Protein AF-A0A9P0BF76-F1 (afdb_monomer_lite)

Sequence (138 aa):
MGLKRVKNKLCKNIHSLRKKVEALIEGQIVSPAVKKKLLFSEVIEKQLTENYRVLTKPAQKRIFWKSISGYVIKKYKQKSYLKKTTSVVTYENNKSRTRLINQEFIGQQVINFLEKDEYSRLCPRKNDYVTRIYTENL

Organism: Brassicogethes aeneus (NCBI:txid1431903)

Foldseek 3Di:
DDDPPPPPPPDDPCPDLLVVLCVVCVPHDDDPVVSVLSSVLSVVLVVLLVVLVPDDDPVVNVVSCVVVVPDVCVVSVVPVSVVVSDVCPPPVVVVVVVVVVVVVVVVVVVVVVVPPCVPPPPPVPPPPDDDDDDDDDD

Structure (mmCIF, N/CA/C/O backbone):
data_AF-A0A9P0BF76-F1
#
_entry.id   AF-A0A9P0BF76-F1
#
loop_
_atom_site.group_PDB
_atom_site.id
_atom_site.type_symbol
_atom_site.label_atom_id
_atom_site.label_alt_id
_atom_site.label_comp_id
_atom_site.label_asym_id
_atom_site.label_entity_id
_atom_site.label_seq_id
_atom_site.pdbx_PDB_ins_code
_atom_site.Cartn_x
_atom_site.Cartn_y
_atom_site.Cartn_z
_atom_site.occupancy
_atom_site.B_iso_or_equiv
_atom_site.auth_seq_id
_atom_site.auth_comp_id
_atom_site.auth_asym_id
_atom_site.auth_atom_id
_atom_site.pdbx_PDB_model_num
ATOM 1 N N . MET A 1 1 ? 2.342 21.381 41.735 1.00 40.31 1 MET A N 1
ATOM 2 C CA . MET A 1 1 ? 2.018 21.183 40.302 1.00 40.31 1 MET A CA 1
ATOM 3 C C . MET A 1 1 ? 3.044 20.228 39.689 1.00 40.31 1 MET A C 1
ATOM 5 O O . MET A 1 1 ? 4.083 20.669 39.222 1.00 40.31 1 MET A O 1
ATOM 9 N N . GLY A 1 2 ? 2.828 18.913 39.801 1.00 40.91 2 GLY A N 1
ATOM 10 C CA . GLY A 1 2 ? 3.808 17.902 39.378 1.00 40.91 2 GLY A CA 1
ATOM 11 C C . GLY 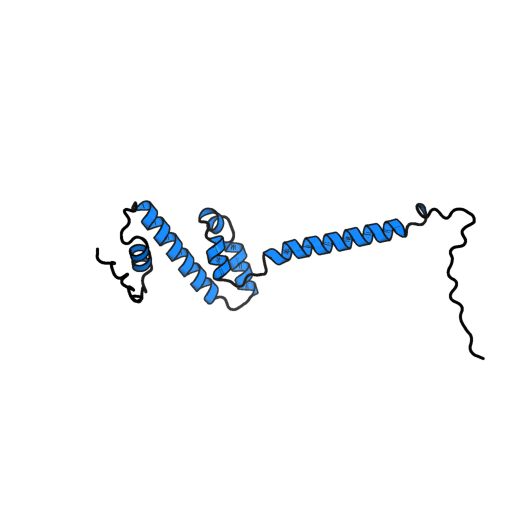A 1 2 ? 3.675 17.550 37.896 1.00 40.91 2 GLY A C 1
ATOM 12 O O . GLY A 1 2 ? 2.626 17.067 37.469 1.00 40.91 2 GLY A O 1
ATOM 13 N N . LEU A 1 3 ? 4.739 17.769 37.121 1.00 50.25 3 LEU A N 1
ATOM 14 C CA . LEU A 1 3 ? 4.846 17.338 35.728 1.00 50.25 3 LEU A CA 1
ATOM 15 C C . LEU A 1 3 ? 4.776 15.804 35.664 1.00 50.25 3 LEU A C 1
ATOM 17 O O . LEU A 1 3 ? 5.662 15.096 36.146 1.00 50.25 3 LEU A O 1
ATOM 21 N N . LYS A 1 4 ? 3.692 15.274 35.084 1.00 49.31 4 LYS A N 1
ATOM 22 C CA . LYS A 1 4 ? 3.509 13.833 34.882 1.00 49.31 4 LYS A CA 1
ATOM 23 C C . LYS A 1 4 ? 4.523 13.346 33.849 1.00 49.31 4 LYS A C 1
ATOM 25 O O . LYS A 1 4 ? 4.385 13.585 32.654 1.00 49.31 4 LYS A O 1
ATOM 30 N N . ARG A 1 5 ? 5.536 12.638 34.344 1.00 49.22 5 ARG A N 1
ATOM 31 C CA . ARG A 1 5 ? 6.537 11.885 33.586 1.00 49.22 5 ARG A CA 1
ATOM 32 C C . ARG A 1 5 ? 5.843 11.036 32.511 1.00 49.22 5 ARG A C 1
ATOM 34 O O . ARG A 1 5 ? 5.136 10.081 32.838 1.00 49.22 5 ARG A O 1
ATOM 41 N N . VAL A 1 6 ? 6.032 11.394 31.238 1.00 55.56 6 VAL A N 1
ATOM 42 C CA . VAL A 1 6 ? 5.596 10.593 30.086 1.00 55.56 6 VAL A CA 1
ATOM 43 C C . VAL A 1 6 ? 6.298 9.245 30.200 1.00 55.56 6 VAL A C 1
ATOM 45 O O . VAL A 1 6 ? 7.515 9.136 30.051 1.00 55.56 6 VAL A O 1
ATOM 48 N N . LYS A 1 7 ? 5.540 8.212 30.573 1.00 51.06 7 LYS A N 1
ATOM 49 C CA . LYS A 1 7 ? 6.050 6.846 30.616 1.00 51.06 7 LYS A CA 1
ATOM 50 C C . LYS A 1 7 ? 6.320 6.438 29.173 1.00 51.06 7 LYS A C 1
ATOM 52 O O . LYS A 1 7 ? 5.382 6.116 28.448 1.00 51.06 7 LYS A O 1
ATOM 57 N N . ASN A 1 8 ? 7.590 6.432 28.776 1.00 49.12 8 ASN A N 1
ATOM 58 C CA . ASN A 1 8 ? 8.058 5.667 27.626 1.00 49.12 8 ASN A CA 1
ATOM 59 C C . ASN A 1 8 ? 7.665 4.202 27.864 1.00 49.12 8 ASN A C 1
ATOM 61 O O . ASN A 1 8 ? 8.370 3.457 28.545 1.00 49.12 8 ASN A O 1
ATOM 65 N N . LYS A 1 9 ? 6.490 3.798 27.365 1.00 52.66 9 LYS A N 1
ATOM 66 C CA . LYS A 1 9 ? 6.090 2.394 27.289 1.00 52.66 9 LYS A CA 1
ATOM 67 C C . LYS A 1 9 ? 6.974 1.766 26.219 1.00 52.66 9 LYS A C 1
ATOM 69 O O . LYS A 1 9 ? 6.656 1.792 25.035 1.00 52.66 9 LYS A O 1
ATOM 74 N N . LEU A 1 10 ? 8.105 1.247 26.687 1.00 46.06 10 LEU A N 1
ATOM 75 C CA . LEU A 1 10 ? 8.962 0.314 25.979 1.00 46.06 10 LEU A CA 1
ATOM 76 C C . LEU A 1 10 ? 8.101 -0.661 25.177 1.00 46.06 10 LEU A C 1
ATOM 78 O O . LEU A 1 10 ? 7.157 -1.269 25.690 1.00 46.06 10 LEU A O 1
ATOM 82 N N . CYS A 1 11 ? 8.443 -0.725 23.901 1.00 45.84 11 CYS A N 1
ATOM 83 C CA . CYS A 1 11 ? 7.874 -1.508 22.828 1.00 45.84 11 CYS A CA 1
ATOM 84 C C . CYS A 1 11 ? 7.649 -2.952 23.291 1.00 45.84 11 CYS A C 1
ATOM 86 O O . CYS A 1 11 ? 8.534 -3.799 23.183 1.00 45.84 11 CYS A O 1
ATOM 88 N N . LYS A 1 12 ? 6.462 -3.261 23.826 1.00 45.31 12 LYS A N 1
ATOM 89 C CA . LYS A 1 12 ? 6.057 -4.657 23.994 1.00 45.31 12 LYS A CA 1
ATOM 90 C C . LYS A 1 12 ? 6.070 -5.256 22.594 1.00 45.31 12 LYS A C 1
ATOM 92 O O . LYS A 1 12 ? 5.579 -4.630 21.663 1.00 45.31 12 LYS A O 1
ATOM 97 N N . ASN A 1 13 ? 6.676 -6.422 22.429 1.00 52.81 13 ASN A N 1
ATOM 98 C CA . ASN A 1 13 ? 6.788 -7.086 21.138 1.00 52.81 13 ASN A CA 1
ATOM 99 C C . ASN A 1 13 ? 5.366 -7.453 20.653 1.00 52.81 13 ASN A C 1
ATOM 101 O O . ASN A 1 13 ? 4.779 -8.458 21.060 1.00 52.81 13 ASN A O 1
ATOM 105 N N . ILE A 1 14 ? 4.740 -6.554 19.884 1.00 55.25 14 ILE A N 1
ATOM 106 C CA . ILE A 1 14 ? 3.359 -6.666 19.409 1.00 55.25 14 ILE A CA 1
ATOM 107 C C . ILE A 1 14 ? 3.373 -7.614 18.209 1.00 55.25 14 ILE A C 1
ATOM 109 O O . ILE A 1 14 ? 3.399 -7.198 17.056 1.00 55.25 14 ILE A O 1
ATOM 113 N N . HIS A 1 15 ? 3.388 -8.918 18.474 1.00 62.72 15 HIS A N 1
ATOM 114 C CA . HIS A 1 15 ? 3.356 -9.915 17.399 1.00 62.72 15 HIS A CA 1
ATOM 115 C C . HIS A 1 15 ? 1.944 -10.105 16.806 1.00 62.72 15 HIS A C 1
ATOM 117 O O . HIS A 1 15 ? 1.782 -10.595 15.690 1.00 62.72 15 HIS A O 1
ATOM 123 N N . SER A 1 16 ? 0.899 -9.684 17.530 1.00 78.56 16 SER A N 1
ATOM 124 C CA . SER A 1 16 ? -0.499 -9.811 17.105 1.00 78.56 16 SER A CA 1
ATOM 125 C C . SER A 1 16 ? -1.071 -8.474 16.635 1.00 78.56 16 SER A C 1
ATOM 127 O O . SER A 1 16 ? -1.067 -7.493 17.382 1.00 78.56 16 SER A O 1
ATOM 129 N N . LEU A 1 17 ? -1.649 -8.462 15.428 1.00 84.06 17 LEU A N 1
ATOM 130 C CA . LEU A 1 17 ? -2.321 -7.294 14.838 1.00 84.06 17 LEU A CA 1
ATOM 131 C C . LEU A 1 17 ? -3.421 -6.736 15.752 1.00 84.06 17 LEU A C 1
ATOM 133 O O . LEU A 1 17 ? -3.608 -5.527 15.849 1.00 84.06 17 LEU A O 1
ATOM 137 N N . ARG A 1 18 ? -4.104 -7.612 16.497 1.00 85.19 18 ARG A N 1
ATOM 138 C CA . ARG A 1 18 ? -5.135 -7.215 17.462 1.00 85.19 18 ARG A CA 1
ATOM 139 C C . ARG A 1 18 ? -4.559 -6.377 18.601 1.00 85.19 18 ARG A C 1
ATOM 141 O O . ARG A 1 18 ? -5.109 -5.327 18.910 1.00 85.19 18 ARG A O 1
ATOM 148 N N . LYS A 1 19 ? -3.419 -6.798 19.159 1.00 86.25 19 LYS A N 1
ATOM 149 C CA . LYS A 1 19 ? -2.710 -6.052 20.210 1.00 86.25 19 LYS A CA 1
ATOM 150 C C . LYS A 1 19 ? -2.200 -4.701 19.695 1.00 86.25 19 LYS A C 1
ATOM 152 O O . LYS A 1 19 ? -2.198 -3.737 20.449 1.00 86.25 19 LYS A O 1
ATOM 157 N N . LYS A 1 20 ? -1.822 -4.615 18.411 1.00 85.94 20 LYS A N 1
ATOM 158 C CA . LYS A 1 20 ? -1.428 -3.354 17.756 1.00 85.94 20 LYS A CA 1
ATOM 159 C C . LYS A 1 20 ? -2.589 -2.367 17.704 1.00 85.94 20 LYS A C 1
ATOM 161 O O . LYS A 1 20 ? -2.442 -1.224 18.119 1.00 85.94 20 LYS A O 1
ATOM 166 N N . VAL A 1 21 ? -3.753 -2.828 17.248 1.00 88.81 21 VAL A N 1
ATOM 167 C CA . VAL A 1 21 ? -4.966 -2.001 17.179 1.00 88.81 21 VAL A CA 1
ATOM 168 C C . VAL A 1 21 ? -5.454 -1.605 18.572 1.00 88.81 21 VAL A C 1
ATOM 170 O O . VAL A 1 21 ? -5.874 -0.473 18.771 1.00 88.81 21 VAL A O 1
ATOM 173 N N . GLU A 1 22 ? -5.370 -2.499 19.555 1.00 87.88 22 GLU A N 1
ATOM 174 C CA . GLU A 1 22 ? -5.748 -2.186 20.939 1.00 87.88 22 GLU A CA 1
ATOM 175 C C . GLU A 1 22 ? -4.815 -1.162 21.586 1.00 87.88 22 GLU A C 1
ATOM 177 O O . GLU A 1 22 ? -5.300 -0.276 22.279 1.00 87.88 22 GLU A O 1
ATOM 182 N N . ALA A 1 23 ? -3.513 -1.219 21.297 1.00 87.94 23 ALA A N 1
ATOM 183 C CA . ALA A 1 23 ? -2.569 -0.191 21.724 1.00 87.94 23 ALA A CA 1
ATOM 184 C C . ALA A 1 23 ? -2.842 1.168 21.052 1.00 87.94 23 ALA A C 1
ATOM 186 O O . ALA A 1 23 ? -2.732 2.200 21.703 1.00 87.94 23 ALA A O 1
ATOM 187 N N . LEU A 1 24 ? -3.235 1.178 19.771 1.00 86.56 24 LEU A N 1
ATOM 188 C CA . LEU A 1 24 ? -3.590 2.406 19.041 1.00 86.56 24 LEU A CA 1
ATOM 189 C C . LEU A 1 24 ? -4.847 3.094 19.592 1.00 86.56 24 LEU A C 1
ATOM 191 O O . LEU A 1 24 ? -4.969 4.310 19.496 1.00 86.56 24 LEU A O 1
ATOM 195 N N . ILE A 1 25 ? -5.782 2.314 20.136 1.00 90.75 25 ILE A N 1
ATOM 196 C CA . ILE A 1 25 ? -7.071 2.792 20.657 1.00 90.75 25 ILE A CA 1
ATOM 197 C C . ILE A 1 25 ? -7.015 3.004 22.186 1.00 90.75 25 ILE A C 1
ATOM 199 O O . ILE A 1 25 ? -7.987 3.459 22.788 1.00 90.75 25 ILE A O 1
ATOM 203 N N . GLU A 1 26 ? -5.891 2.695 22.844 1.00 89.38 26 GLU A N 1
ATOM 204 C CA . GLU A 1 26 ? -5.757 2.804 24.301 1.00 89.38 26 GLU A CA 1
ATOM 205 C C . GLU A 1 26 ? -6.075 4.240 24.769 1.00 89.38 26 GLU A C 1
ATOM 207 O O . GLU A 1 26 ? -5.425 5.203 24.366 1.00 89.38 26 GLU A O 1
ATOM 212 N N . GLY A 1 27 ? -7.098 4.388 25.620 1.00 86.88 27 GLY A N 1
ATOM 213 C CA . GLY A 1 27 ? -7.539 5.685 26.150 1.00 86.88 27 GLY A CA 1
ATOM 214 C C . GLY A 1 27 ? -8.589 6.425 25.312 1.00 86.88 27 GLY A C 1
ATOM 215 O O . GLY A 1 27 ? -8.964 7.535 25.679 1.00 86.88 27 GLY A O 1
ATOM 216 N N . GLN A 1 28 ? -9.092 5.832 24.225 1.00 89.94 28 GLN A N 1
ATOM 217 C CA . GLN A 1 28 ? -10.148 6.415 23.391 1.00 89.94 28 GLN A CA 1
ATOM 218 C C . GLN A 1 28 ? -11.411 5.547 23.392 1.00 89.94 28 GLN A C 1
ATOM 220 O O . GLN A 1 28 ? -11.346 4.320 23.307 1.00 89.94 28 GLN A O 1
ATOM 225 N N . ILE A 1 29 ? -12.581 6.189 23.428 1.00 88.50 29 ILE A N 1
ATOM 226 C CA . ILE A 1 29 ? -13.866 5.510 23.229 1.00 88.50 29 ILE A CA 1
ATOM 227 C C . ILE A 1 29 ? -14.100 5.410 21.723 1.00 88.50 29 ILE A C 1
ATOM 229 O O . ILE A 1 29 ? -14.349 6.407 21.049 1.00 88.50 29 ILE A O 1
ATOM 233 N N . VAL A 1 30 ? -13.990 4.199 21.182 1.00 89.81 30 VAL A N 1
ATOM 234 C CA . VAL A 1 30 ? -14.081 3.945 19.741 1.00 89.81 30 VAL A CA 1
ATOM 235 C C . VAL A 1 30 ? -15.149 2.895 19.472 1.00 89.81 30 VAL A C 1
ATOM 237 O O . VAL A 1 30 ? -15.213 1.867 20.145 1.00 89.81 30 VAL A O 1
ATOM 240 N N . SER A 1 31 ? -15.985 3.134 18.459 1.00 93.38 31 SER A N 1
ATOM 241 C CA . SER A 1 31 ? -17.054 2.200 18.109 1.00 93.38 31 SER A CA 1
ATOM 242 C C . SER A 1 31 ? -16.499 0.860 17.591 1.00 93.38 31 SER A C 1
ATOM 244 O O . SER A 1 31 ? -15.444 0.824 16.939 1.00 93.38 31 SER A O 1
ATOM 246 N N . PRO A 1 32 ? -17.222 -0.259 17.792 1.00 89.88 32 PRO A N 1
ATOM 247 C CA . PRO A 1 32 ? -16.802 -1.571 17.294 1.00 89.88 32 PRO A CA 1
ATOM 248 C C . PRO A 1 32 ? -16.538 -1.588 15.781 1.00 89.88 32 PRO A C 1
ATOM 250 O O . PRO A 1 32 ? -15.622 -2.263 15.307 1.00 89.88 32 PRO A O 1
ATOM 253 N N . ALA A 1 33 ? -17.297 -0.797 15.016 1.00 87.44 33 ALA A N 1
ATOM 254 C CA . ALA A 1 33 ? -17.134 -0.663 13.573 1.00 87.44 33 ALA A CA 1
ATOM 255 C C . ALA A 1 33 ? -15.773 -0.059 13.188 1.00 87.44 33 ALA A C 1
ATOM 257 O O . ALA A 1 33 ? -15.133 -0.526 12.244 1.00 87.44 33 ALA A O 1
ATOM 258 N N . VAL A 1 34 ? -15.303 0.953 13.922 1.00 86.56 34 VAL A N 1
ATOM 259 C CA . VAL A 1 34 ? -13.993 1.573 13.680 1.00 86.56 34 VAL A CA 1
ATOM 260 C C . VAL A 1 34 ? -12.869 0.619 14.083 1.00 86.56 34 VAL A C 1
ATOM 262 O O . VAL A 1 34 ? -11.936 0.432 13.302 1.00 86.56 34 VAL A O 1
ATOM 265 N N . LYS A 1 35 ? -12.999 -0.089 15.216 1.00 89.44 35 LYS A N 1
ATOM 266 C CA . LYS A 1 35 ? -12.043 -1.140 15.618 1.00 89.44 35 LYS A CA 1
ATOM 267 C C . LYS A 1 35 ? -11.918 -2.231 14.545 1.00 89.44 35 LYS A C 1
ATOM 269 O O . LYS A 1 35 ? -10.807 -2.633 14.203 1.00 89.44 35 LYS A O 1
ATOM 274 N N . LYS A 1 36 ? -13.040 -2.666 13.955 1.00 87.00 36 LYS A N 1
ATOM 275 C CA . LYS A 1 36 ? -13.058 -3.654 12.860 1.00 87.00 36 LYS A CA 1
ATOM 276 C C . LYS A 1 36 ? -12.370 -3.132 11.596 1.00 87.00 36 LYS A C 1
ATOM 278 O O . LYS A 1 36 ? -11.609 -3.873 10.982 1.00 87.00 36 LYS A O 1
ATOM 283 N N . LYS A 1 37 ? -12.594 -1.867 11.223 1.00 87.06 37 LYS A N 1
ATOM 284 C CA . LYS A 1 37 ? -11.926 -1.235 10.070 1.00 87.06 37 LYS A CA 1
ATOM 285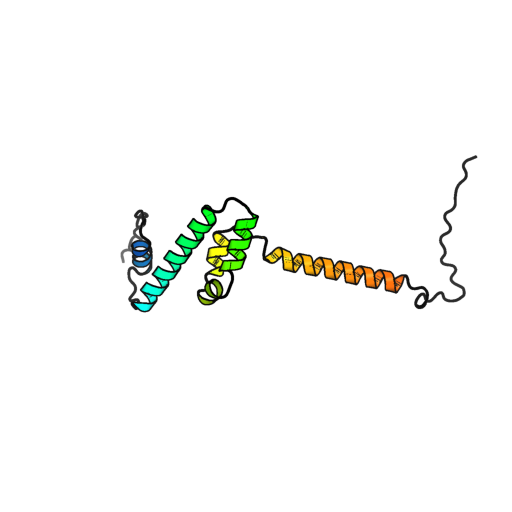 C C . LYS A 1 37 ? -10.412 -1.137 10.266 1.00 87.06 37 LYS A C 1
ATOM 287 O O . LYS A 1 37 ? -9.679 -1.478 9.345 1.00 87.06 37 LYS A O 1
ATOM 292 N N . LEU A 1 38 ? -9.962 -0.731 11.456 1.00 87.94 38 LEU A N 1
ATOM 293 C CA . LEU A 1 38 ? -8.537 -0.644 11.798 1.00 87.94 38 LEU A CA 1
ATOM 294 C C . LEU A 1 38 ? -7.858 -2.016 11.758 1.00 87.94 38 LEU A C 1
ATOM 296 O O . LEU A 1 38 ? -6.787 -2.172 11.176 1.00 87.94 38 LEU A O 1
ATOM 300 N N . LEU A 1 39 ? -8.514 -3.035 12.314 1.00 88.69 39 LEU A N 1
ATOM 301 C CA . LEU A 1 39 ? -8.014 -4.405 12.241 1.00 88.69 39 LEU A CA 1
ATOM 302 C C . LEU A 1 39 ? -7.945 -4.904 10.796 1.00 88.69 39 LEU A C 1
ATOM 304 O O . LEU A 1 39 ? -6.951 -5.505 10.402 1.00 88.69 39 LEU A O 1
ATOM 308 N N . PHE A 1 40 ? -8.972 -4.619 9.995 1.00 85.38 40 PHE A N 1
ATOM 309 C CA . PHE A 1 40 ? -9.000 -4.998 8.588 1.00 85.38 40 PHE A CA 1
ATOM 310 C C . PHE A 1 40 ? -7.861 -4.348 7.794 1.00 85.38 40 PHE A C 1
ATOM 312 O O . PHE A 1 40 ? -7.188 -5.042 7.037 1.00 85.38 40 PHE A O 1
ATOM 319 N N . SER A 1 41 ? -7.591 -3.051 7.988 1.00 83.69 41 SER A N 1
ATOM 320 C CA . SER A 1 41 ? -6.467 -2.390 7.312 1.00 83.69 41 SER A CA 1
ATOM 321 C C . SER A 1 41 ? -5.120 -3.020 7.658 1.00 83.69 41 SER A C 1
ATOM 323 O O . SER A 1 41 ? -4.324 -3.266 6.759 1.00 83.69 41 SER A O 1
ATOM 325 N N . GLU A 1 42 ? -4.899 -3.343 8.932 1.00 86.62 42 GLU A N 1
ATOM 326 C CA . GLU A 1 42 ? -3.657 -3.958 9.416 1.00 86.62 42 GLU A CA 1
ATOM 327 C C . GLU A 1 42 ? -3.453 -5.376 8.858 1.00 86.62 42 GLU A C 1
ATOM 329 O O . GLU A 1 42 ? -2.349 -5.751 8.462 1.00 86.62 42 GLU A O 1
ATOM 334 N N . VAL A 1 43 ? -4.528 -6.166 8.770 1.00 86.88 43 VAL A N 1
ATOM 335 C CA . VAL A 1 43 ? -4.496 -7.508 8.165 1.00 86.88 43 VAL A CA 1
ATOM 336 C C . VAL A 1 43 ? -4.153 -7.429 6.681 1.00 86.88 43 VAL A C 1
ATOM 338 O O . VAL A 1 43 ? -3.279 -8.157 6.212 1.00 86.88 43 VAL A O 1
ATOM 341 N N . ILE A 1 44 ? -4.812 -6.531 5.946 1.00 84.12 44 ILE A N 1
ATOM 342 C CA . ILE A 1 44 ? -4.562 -6.344 4.515 1.00 84.12 44 ILE A CA 1
ATOM 343 C C . ILE A 1 44 ? -3.124 -5.881 4.275 1.00 84.12 44 ILE A C 1
ATOM 345 O O . ILE A 1 44 ? -2.454 -6.421 3.399 1.00 84.12 44 ILE A O 1
ATOM 349 N N . GLU A 1 45 ? -2.620 -4.929 5.061 1.00 82.50 45 GLU A N 1
ATOM 350 C CA . GLU A 1 45 ? -1.238 -4.460 4.945 1.00 82.50 45 GLU A CA 1
ATOM 351 C C . GLU A 1 45 ? -0.234 -5.597 5.170 1.00 82.50 45 GLU A C 1
ATOM 353 O O . GLU A 1 45 ? 0.669 -5.794 4.349 1.00 82.50 45 GLU A O 1
ATOM 358 N N . LYS A 1 46 ? -0.416 -6.391 6.234 1.00 85.56 46 LYS A N 1
ATOM 359 C CA . LYS A 1 46 ? 0.452 -7.536 6.532 1.00 85.56 46 LYS A CA 1
ATOM 360 C C . LYS A 1 46 ? 0.436 -8.559 5.394 1.00 85.56 46 LYS A C 1
ATOM 362 O O . LYS A 1 46 ? 1.501 -8.902 4.882 1.00 85.56 46 LYS A O 1
ATOM 367 N N . GLN A 1 47 ? -0.749 -8.968 4.940 1.00 85.25 47 GLN A N 1
ATOM 368 C CA . GLN A 1 47 ? -0.896 -9.956 3.868 1.00 85.2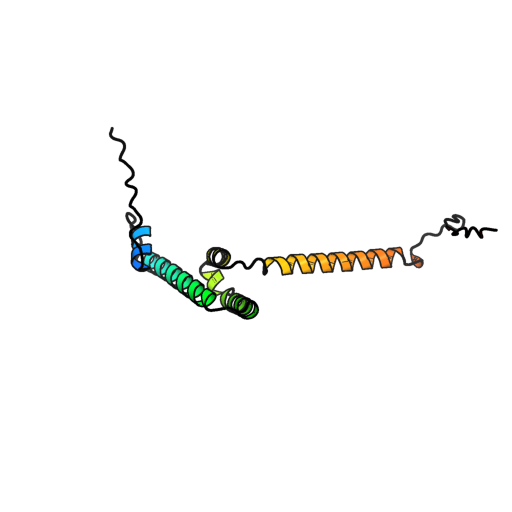5 47 GLN A CA 1
ATOM 369 C C . GLN A 1 47 ? -0.257 -9.482 2.559 1.00 85.25 47 GLN A C 1
ATOM 371 O O . GLN A 1 47 ? 0.442 -10.240 1.890 1.00 85.25 47 GLN A O 1
ATOM 376 N N . LEU A 1 48 ? -0.481 -8.222 2.177 1.00 84.69 48 LEU A N 1
ATOM 377 C CA . LEU A 1 48 ? 0.098 -7.662 0.957 1.00 84.69 48 LEU A CA 1
ATOM 378 C C . LEU A 1 48 ? 1.623 -7.588 1.044 1.00 84.69 48 LEU A C 1
ATOM 380 O O . LEU A 1 48 ? 2.303 -7.869 0.059 1.00 84.69 48 LEU A O 1
ATOM 384 N N . THR A 1 49 ? 2.154 -7.253 2.220 1.00 84.06 49 THR A N 1
ATOM 385 C CA . THR A 1 49 ? 3.597 -7.213 2.473 1.00 84.06 49 THR A CA 1
ATOM 386 C C . THR A 1 49 ? 4.218 -8.603 2.368 1.00 84.06 49 THR A C 1
ATOM 388 O O . THR A 1 49 ? 5.235 -8.767 1.697 1.00 84.06 49 THR A O 1
ATOM 391 N N . GLU A 1 50 ? 3.611 -9.608 2.997 1.00 87.19 50 GLU A N 1
ATOM 392 C CA . GLU A 1 50 ? 4.073 -11.000 2.953 1.00 87.19 50 GLU A CA 1
ATOM 393 C C . GLU A 1 50 ? 4.021 -11.556 1.529 1.00 87.19 50 GLU A C 1
ATOM 395 O O . GLU A 1 50 ? 5.036 -12.025 1.015 1.00 87.19 50 GLU A O 1
ATOM 400 N N . ASN A 1 51 ? 2.891 -11.385 0.840 1.00 86.81 51 ASN A N 1
ATOM 401 C CA . ASN A 1 51 ? 2.741 -11.805 -0.551 1.00 86.81 51 ASN A CA 1
ATOM 402 C C . ASN A 1 51 ? 3.778 -11.129 -1.456 1.00 86.81 51 ASN A C 1
ATOM 404 O O . ASN A 1 51 ? 4.377 -11.783 -2.303 1.00 86.81 51 ASN A O 1
ATOM 408 N N . TYR A 1 52 ? 4.041 -9.832 -1.262 1.00 84.69 52 TYR A N 1
ATOM 409 C CA . TYR A 1 52 ? 5.049 -9.113 -2.038 1.00 84.69 52 TYR A CA 1
ATOM 410 C C . TYR A 1 52 ? 6.481 -9.600 -1.764 1.00 84.69 52 TYR A C 1
ATOM 412 O O . TYR A 1 52 ? 7.304 -9.604 -2.682 1.00 84.69 52 TYR A O 1
ATOM 420 N N . ARG A 1 53 ? 6.787 -10.014 -0.525 1.00 84.12 53 ARG A N 1
ATOM 421 C CA . ARG A 1 53 ? 8.101 -10.564 -0.142 1.00 84.12 53 ARG A CA 1
ATOM 422 C C . ARG A 1 53 ? 8.387 -11.913 -0.795 1.00 84.12 53 ARG A C 1
ATOM 424 O O . ARG A 1 53 ? 9.532 -12.156 -1.156 1.00 84.12 53 ARG A O 1
ATOM 431 N N . VAL A 1 54 ? 7.366 -12.754 -0.973 1.00 89.62 54 VAL A N 1
ATOM 432 C CA . VAL A 1 54 ? 7.496 -14.063 -1.641 1.00 89.62 54 VAL A CA 1
ATOM 433 C C . VAL A 1 54 ? 7.846 -13.911 -3.126 1.00 89.62 54 VAL A C 1
ATOM 435 O O . VAL A 1 54 ? 8.520 -14.761 -3.705 1.00 89.62 54 VAL A O 1
ATOM 438 N N . LEU A 1 55 ? 7.433 -12.812 -3.762 1.00 86.81 55 LEU A N 1
ATOM 439 C CA . LEU A 1 55 ? 7.765 -12.553 -5.160 1.00 86.81 55 LEU A CA 1
ATOM 440 C C . LEU A 1 55 ? 9.256 -12.223 -5.297 1.00 86.81 55 LEU A C 1
ATOM 442 O O . LEU A 1 55 ? 9.753 -11.259 -4.716 1.00 86.81 55 LEU A O 1
ATOM 446 N N . THR A 1 56 ? 9.969 -12.969 -6.136 1.00 84.94 56 THR A N 1
ATOM 447 C CA . THR A 1 56 ? 11.394 -12.731 -6.422 1.00 84.94 56 THR A CA 1
ATOM 448 C C . THR A 1 56 ? 11.577 -11.937 -7.713 1.00 84.94 56 THR A C 1
ATOM 450 O O . THR A 1 56 ? 12.334 -10.965 -7.748 1.00 84.94 56 THR A O 1
ATOM 453 N N . LYS A 1 57 ? 10.823 -12.277 -8.767 1.00 88.75 57 LYS A N 1
ATOM 454 C CA . LYS A 1 57 ? 10.977 -11.671 -10.096 1.00 88.75 57 LYS A CA 1
ATOM 455 C C . LYS A 1 57 ? 10.341 -10.270 -10.178 1.00 88.75 57 LYS A C 1
ATOM 457 O O . LYS A 1 57 ? 9.165 -10.105 -9.836 1.00 88.75 57 LYS A O 1
ATOM 462 N N . PRO A 1 58 ? 11.040 -9.263 -10.742 1.00 80.81 58 PRO A N 1
ATOM 463 C CA . PRO A 1 58 ? 10.4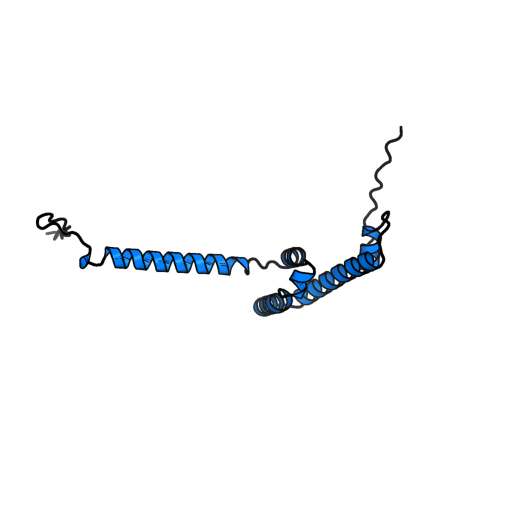95 -7.912 -10.922 1.00 80.81 58 PRO A CA 1
ATOM 464 C C . PRO A 1 58 ? 9.211 -7.853 -11.765 1.00 80.81 58 PRO A C 1
ATOM 466 O O . PRO A 1 58 ? 8.324 -7.040 -11.496 1.00 80.81 58 PRO A O 1
ATOM 469 N N . ALA A 1 59 ? 9.081 -8.726 -12.770 1.00 82.88 59 ALA A N 1
ATOM 470 C CA . ALA A 1 59 ? 7.884 -8.807 -13.608 1.00 82.88 59 ALA A CA 1
ATOM 471 C C . ALA A 1 59 ? 6.645 -9.246 -12.806 1.00 82.88 59 ALA A C 1
ATOM 473 O O . ALA A 1 59 ? 5.586 -8.632 -12.919 1.00 82.88 59 ALA A O 1
ATOM 474 N N . GLN A 1 60 ? 6.797 -10.243 -11.929 1.00 83.88 60 GLN A N 1
ATOM 475 C CA . GLN A 1 60 ? 5.717 -10.729 -11.065 1.00 83.88 60 GLN A CA 1
ATOM 476 C C . GLN A 1 60 ? 5.292 -9.662 -10.056 1.00 83.88 60 GLN A C 1
ATOM 478 O O . GLN A 1 60 ? 4.100 -9.409 -9.897 1.00 83.88 60 GLN A O 1
ATOM 483 N N . LYS A 1 61 ? 6.259 -8.955 -9.454 1.00 84.06 61 LYS A N 1
ATOM 484 C CA . LYS A 1 61 ? 5.986 -7.799 -8.584 1.00 84.06 61 LYS A CA 1
ATOM 485 C C . LYS A 1 61 ? 5.147 -6.745 -9.302 1.00 84.06 61 LYS A C 1
ATOM 487 O O . LYS A 1 61 ? 4.185 -6.238 -8.738 1.00 84.06 61 LYS A O 1
ATOM 492 N N . ARG A 1 62 ? 5.462 -6.446 -10.564 1.00 79.81 62 ARG A N 1
ATOM 493 C CA . ARG A 1 62 ? 4.714 -5.476 -11.378 1.00 79.81 62 ARG A CA 1
ATOM 494 C C . ARG A 1 62 ? 3.277 -5.922 -11.663 1.00 79.81 62 ARG A C 1
ATOM 496 O O . ARG A 1 62 ? 2.371 -5.094 -11.604 1.00 79.81 62 ARG A O 1
ATOM 503 N N . ILE A 1 63 ? 3.069 -7.201 -11.972 1.00 82.88 63 ILE A N 1
ATOM 504 C CA . ILE A 1 63 ? 1.732 -7.767 -12.217 1.00 82.88 63 ILE A CA 1
ATOM 505 C C . ILE A 1 63 ? 0.903 -7.738 -10.932 1.00 82.88 63 ILE A C 1
ATOM 507 O O . ILE A 1 63 ? -0.198 -7.197 -10.945 1.00 82.88 63 ILE A O 1
ATOM 511 N N . PHE A 1 64 ? 1.475 -8.202 -9.818 1.00 83.75 64 PHE A N 1
ATOM 512 C CA . PHE A 1 64 ? 0.871 -8.141 -8.483 1.00 83.75 64 PHE A CA 1
ATOM 513 C C . PHE A 1 64 ? 0.439 -6.712 -8.120 1.00 83.75 64 PHE A C 1
ATOM 515 O O . PHE A 1 64 ? -0.664 -6.463 -7.635 1.00 83.75 64 PHE A O 1
ATOM 522 N N . TRP A 1 65 ? 1.278 -5.733 -8.448 1.00 76.75 65 TRP A N 1
ATOM 523 C CA . TRP A 1 65 ? 0.951 -4.323 -8.287 1.00 76.75 65 TRP A CA 1
ATOM 524 C C . TRP A 1 65 ? -0.238 -3.864 -9.118 1.00 76.75 65 TRP A C 1
ATOM 526 O O . TRP A 1 65 ? -1.148 -3.213 -8.597 1.00 76.75 65 TRP A O 1
ATOM 536 N N . LYS A 1 66 ? -0.253 -4.201 -10.408 1.00 76.25 66 LYS A N 1
ATOM 537 C CA . LYS A 1 66 ? -1.372 -3.868 -11.293 1.00 76.25 66 LYS A CA 1
ATOM 538 C C . LYS A 1 66 ? -2.676 -4.499 -10.805 1.00 76.25 66 LYS A C 1
ATOM 540 O O . LYS A 1 66 ? -3.681 -3.798 -10.767 1.00 76.25 66 LYS A O 1
ATOM 545 N N . SER A 1 67 ? -2.652 -5.757 -10.363 1.00 76.56 67 SER A N 1
ATOM 546 C CA . SER A 1 67 ? -3.854 -6.452 -9.889 1.00 76.56 67 SER A CA 1
ATOM 547 C C . SER A 1 67 ? -4.440 -5.846 -8.613 1.00 76.56 67 SER A C 1
ATOM 549 O O . SER A 1 67 ? -5.656 -5.818 -8.453 1.00 76.56 67 SER A O 1
ATOM 551 N N . ILE A 1 68 ? -3.607 -5.322 -7.709 1.00 77.81 68 ILE A N 1
ATOM 552 C CA . ILE A 1 68 ? -4.087 -4.850 -6.400 1.00 77.81 68 ILE A CA 1
ATOM 553 C C . ILE A 1 68 ? -4.398 -3.349 -6.439 1.00 77.81 68 ILE A C 1
ATOM 555 O O . ILE A 1 68 ? -5.341 -2.900 -5.785 1.00 77.81 68 ILE A O 1
ATOM 559 N N . SER A 1 69 ? -3.665 -2.556 -7.239 1.00 68.81 69 SER A N 1
ATOM 560 C CA . SER A 1 69 ? -3.802 -1.082 -7.346 1.00 68.81 69 SER A CA 1
ATOM 561 C C . SER A 1 69 ? -5.149 -0.570 -7.892 1.00 68.81 69 SER A C 1
ATOM 563 O O . SER A 1 69 ? -5.334 0.641 -8.056 1.00 68.81 69 SER A O 1
ATOM 565 N N . GLY A 1 70 ? -6.104 -1.474 -8.124 1.00 72.69 70 GLY A N 1
ATOM 566 C CA . GLY A 1 70 ? -7.478 -1.186 -8.512 1.00 72.69 70 GLY A CA 1
ATOM 567 C C . GLY A 1 70 ? -8.360 -0.621 -7.388 1.00 72.69 70 GLY A C 1
ATOM 568 O O . GLY A 1 70 ? -7.919 0.091 -6.480 1.00 72.69 70 GLY A O 1
ATOM 569 N N . TYR A 1 71 ? -9.660 -0.906 -7.479 1.00 69.31 71 TYR A N 1
ATOM 570 C CA . TYR A 1 71 ? -10.706 -0.289 -6.655 1.00 69.31 71 TYR A CA 1
ATOM 571 C C . TYR A 1 71 ? -10.508 -0.491 -5.144 1.00 69.31 71 TYR A C 1
ATOM 573 O O . TYR A 1 71 ? -10.720 0.443 -4.375 1.00 69.31 71 TYR A O 1
ATOM 581 N N . VAL A 1 72 ? -10.039 -1.667 -4.713 1.00 67.50 72 VAL A N 1
ATOM 582 C CA . VAL A 1 72 ? -9.896 -2.017 -3.288 1.00 67.50 72 VAL A CA 1
ATOM 583 C C . VAL A 1 72 ? -8.892 -1.101 -2.576 1.00 67.50 72 VAL A C 1
ATOM 585 O O . VAL A 1 72 ? -9.235 -0.499 -1.558 1.00 67.50 72 VAL A O 1
ATOM 588 N N . ILE A 1 73 ? -7.691 -0.898 -3.135 1.00 71.88 73 ILE A N 1
ATOM 589 C CA . ILE A 1 73 ? -6.692 0.014 -2.544 1.00 71.88 73 ILE A CA 1
ATOM 590 C C . ILE A 1 73 ? -7.216 1.455 -2.502 1.00 71.88 73 ILE A C 1
ATOM 592 O O . ILE A 1 73 ? -6.996 2.162 -1.514 1.00 71.88 73 ILE A O 1
ATOM 596 N N . LYS A 1 74 ? -7.908 1.904 -3.560 1.00 70.56 74 LYS A N 1
ATOM 597 C CA . LYS A 1 74 ? -8.465 3.264 -3.633 1.00 70.56 74 LYS A CA 1
ATOM 598 C C . LYS A 1 74 ? -9.574 3.478 -2.600 1.00 70.56 74 LYS A C 1
ATOM 600 O O . LYS A 1 74 ? -9.537 4.475 -1.884 1.00 70.56 74 LYS A O 1
ATOM 605 N N . LYS A 1 75 ? -10.510 2.530 -2.480 1.00 69.31 75 LYS A N 1
ATOM 606 C CA . LYS A 1 75 ? -11.654 2.598 -1.556 1.00 69.31 75 LYS A CA 1
ATOM 607 C C . LYS A 1 75 ? -11.210 2.693 -0.099 1.00 69.31 75 LYS A C 1
ATOM 609 O O . LYS A 1 75 ? -11.762 3.486 0.656 1.00 69.31 75 LYS A O 1
ATOM 614 N N . TYR A 1 76 ? -10.182 1.933 0.278 1.00 70.81 76 TYR A N 1
ATOM 615 C CA . TYR A 1 76 ? -9.661 1.910 1.648 1.00 70.81 76 TYR A CA 1
ATOM 616 C C . TYR A 1 76 ? -8.475 2.859 1.880 1.00 70.81 76 TYR A C 1
ATOM 618 O O . TYR A 1 76 ? -7.850 2.799 2.935 1.00 70.81 76 TYR A O 1
ATOM 626 N N . LYS A 1 77 ? -8.166 3.742 0.916 1.00 69.31 77 LYS A N 1
ATOM 627 C CA . LYS A 1 77 ? -7.087 4.746 0.987 1.00 69.31 77 LYS A CA 1
ATOM 628 C C . LYS A 1 77 ? -5.705 4.169 1.349 1.00 69.31 77 LYS A C 1
ATOM 630 O O . LYS A 1 77 ? -4.851 4.878 1.870 1.00 69.31 77 LYS A O 1
ATOM 635 N N . GLN A 1 78 ? -5.436 2.912 0.995 1.00 69.62 78 GLN A N 1
ATOM 636 C CA . GLN A 1 78 ? -4.194 2.204 1.350 1.00 69.62 78 GLN A CA 1
ATOM 637 C C . GLN A 1 78 ? -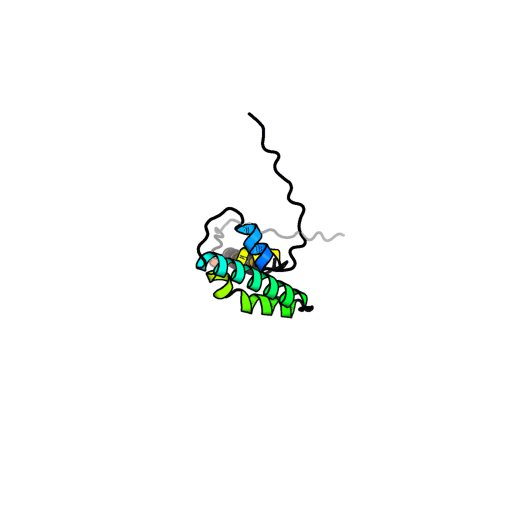3.018 2.490 0.396 1.00 69.62 78 GLN A C 1
ATOM 639 O O . GLN A 1 78 ? -1.947 1.896 0.501 1.00 69.62 78 GLN A O 1
ATOM 644 N N . LYS A 1 79 ? -3.190 3.415 -0.558 1.00 67.50 79 LYS A N 1
ATOM 645 C CA . LYS A 1 79 ? -2.199 3.697 -1.611 1.00 67.50 79 LYS A CA 1
ATOM 646 C C . LYS A 1 79 ? -0.857 4.190 -1.052 1.00 67.50 79 LYS A C 1
ATOM 648 O O . LYS A 1 79 ? 0.185 3.863 -1.611 1.00 67.50 79 LYS A O 1
ATOM 653 N N . SER A 1 80 ? -0.879 4.974 0.026 1.00 66.19 80 SER A N 1
ATOM 654 C CA . SER A 1 80 ? 0.321 5.516 0.679 1.00 66.19 80 SER A CA 1
ATOM 655 C C . SER A 1 80 ? 1.140 4.437 1.391 1.00 66.19 80 SER A C 1
ATOM 657 O O . SER A 1 80 ? 2.361 4.437 1.272 1.00 66.19 80 SER A O 1
ATOM 659 N N . TYR A 1 81 ? 0.482 3.501 2.077 1.00 65.12 81 TYR A N 1
ATOM 660 C CA . TYR A 1 81 ? 1.130 2.382 2.768 1.00 65.12 81 TYR A CA 1
ATOM 661 C C . TYR A 1 81 ? 1.828 1.463 1.776 1.00 65.12 81 TYR A C 1
ATOM 663 O O . TYR A 1 81 ? 3.026 1.232 1.868 1.00 65.12 81 TYR A O 1
ATOM 671 N N . LEU A 1 82 ? 1.109 1.080 0.730 1.00 65.00 82 LEU A N 1
ATOM 672 C CA . LEU A 1 82 ? 1.612 0.233 -0.342 1.00 65.00 82 LEU A CA 1
ATOM 673 C C . LEU A 1 82 ? 2.783 0.866 -1.122 1.00 65.00 82 LEU A C 1
ATOM 675 O O . LEU A 1 82 ? 3.721 0.162 -1.503 1.00 65.00 82 LEU A O 1
ATOM 679 N N . LYS A 1 83 ? 2.779 2.195 -1.320 1.00 66.12 83 LYS A N 1
ATOM 680 C CA . LYS A 1 83 ? 3.940 2.931 -1.862 1.00 66.12 83 LYS A CA 1
ATOM 681 C C . LYS A 1 83 ? 5.174 2.835 -0.952 1.00 66.12 83 LYS A C 1
ATOM 683 O O . LYS A 1 83 ? 6.280 2.816 -1.466 1.00 66.12 83 LYS A O 1
ATOM 688 N N . LYS A 1 84 ? 5.012 2.782 0.376 1.00 65.19 84 LYS A N 1
ATOM 689 C CA . LYS A 1 84 ? 6.140 2.614 1.314 1.00 65.19 84 LYS A CA 1
ATOM 690 C C . LYS A 1 84 ? 6.668 1.184 1.318 1.00 65.19 84 LYS A C 1
ATOM 692 O O . LYS A 1 84 ? 7.869 0.976 1.443 1.00 65.19 84 LYS A O 1
ATOM 697 N N . THR A 1 85 ? 5.784 0.200 1.167 1.00 63.59 85 THR A N 1
ATOM 698 C CA . THR A 1 85 ? 6.168 -1.217 1.177 1.00 63.59 85 THR A CA 1
ATOM 699 C C . THR A 1 85 ? 6.948 -1.623 -0.070 1.00 63.59 85 THR A C 1
ATOM 701 O O . THR A 1 85 ? 7.620 -2.653 -0.076 1.00 63.59 85 THR A O 1
ATOM 704 N N . THR A 1 86 ? 6.842 -0.855 -1.155 1.00 56.88 86 THR A N 1
ATOM 705 C CA . THR A 1 86 ? 7.386 -1.260 -2.446 1.00 56.88 86 THR A CA 1
ATOM 706 C C . THR A 1 86 ? 8.101 -0.103 -3.121 1.00 56.88 86 THR A C 1
ATOM 708 O O . THR A 1 86 ? 7.568 0.991 -3.269 1.00 56.88 86 THR A O 1
ATOM 711 N N . SER A 1 87 ? 9.329 -0.356 -3.566 1.00 56.84 87 SER A N 1
ATOM 712 C CA . SER A 1 87 ? 10.145 0.603 -4.318 1.00 56.84 87 SER A CA 1
ATOM 713 C C . SER A 1 87 ? 9.631 0.762 -5.761 1.00 56.84 87 SER A C 1
ATOM 715 O O . SER A 1 87 ? 10.345 0.567 -6.741 1.00 56.84 87 SER A O 1
ATOM 717 N N . VAL A 1 88 ? 8.332 1.015 -5.934 1.00 55.09 88 VAL A N 1
ATOM 718 C CA . VAL A 1 88 ? 7.695 1.141 -7.250 1.00 55.09 88 VAL A CA 1
ATOM 719 C C . VAL A 1 88 ? 7.703 2.613 -7.645 1.00 55.09 88 VAL A C 1
ATOM 721 O O . VAL A 1 88 ? 6.679 3.287 -7.721 1.00 55.09 88 VAL A O 1
ATOM 724 N N . VAL A 1 89 ? 8.908 3.089 -7.960 1.00 51.84 89 VAL A N 1
ATOM 725 C CA . VAL A 1 89 ? 9.179 4.338 -8.699 1.00 51.84 89 VAL A CA 1
ATOM 726 C C . VAL A 1 89 ? 8.569 4.287 -10.119 1.00 51.84 89 VAL A C 1
ATOM 728 O O . VAL A 1 89 ? 8.434 5.290 -10.809 1.00 51.84 89 VAL A O 1
ATOM 731 N N . THR A 1 90 ? 8.123 3.116 -10.581 1.00 51.50 90 THR A N 1
ATOM 732 C CA . THR A 1 90 ? 7.782 2.880 -11.991 1.00 51.50 90 THR A CA 1
ATOM 733 C C . THR A 1 90 ? 6.390 3.341 -12.430 1.00 51.50 90 THR A C 1
ATOM 735 O O . THR A 1 90 ? 6.177 3.467 -13.634 1.00 51.50 90 THR A O 1
ATOM 738 N N . TYR A 1 91 ? 5.440 3.625 -11.527 1.00 48.50 91 TYR A N 1
ATOM 739 C CA . TYR A 1 91 ? 4.105 4.078 -11.961 1.00 48.50 91 TYR A CA 1
ATOM 740 C C . TYR A 1 91 ? 4.114 5.525 -12.482 1.00 48.50 91 TYR A C 1
ATOM 742 O O . TYR A 1 91 ? 3.392 5.844 -13.425 1.00 48.50 91 TYR A O 1
ATOM 750 N N . GLU A 1 92 ? 4.941 6.399 -11.905 1.00 51.81 92 GLU A N 1
ATOM 751 C CA . GLU A 1 92 ? 4.988 7.817 -12.290 1.00 51.81 92 GLU A CA 1
ATOM 752 C C . GLU A 1 92 ? 5.843 8.057 -13.550 1.00 51.81 92 GLU A C 1
ATOM 754 O O . GLU A 1 92 ? 5.525 8.948 -14.338 1.00 51.81 92 GLU A O 1
ATOM 759 N N . ASN A 1 93 ? 6.812 7.176 -13.834 1.00 52.56 93 ASN A N 1
ATOM 760 C CA . ASN A 1 93 ? 7.697 7.280 -15.003 1.00 52.56 93 ASN A CA 1
ATOM 761 C C . ASN A 1 93 ? 7.002 7.096 -16.361 1.00 52.56 93 ASN A C 1
ATOM 763 O O . ASN A 1 93 ? 7.504 7.570 -17.377 1.00 52.56 93 ASN A O 1
ATOM 767 N N . ASN A 1 94 ? 5.841 6.437 -16.420 1.00 53.72 94 ASN A N 1
ATOM 768 C CA . ASN A 1 94 ? 5.131 6.294 -17.695 1.00 53.72 94 ASN A CA 1
ATOM 769 C C . ASN A 1 94 ? 4.506 7.621 -18.146 1.00 53.72 94 ASN A C 1
ATOM 771 O O . ASN A 1 94 ? 4.515 7.925 -19.332 1.00 53.72 94 ASN A O 1
ATOM 775 N N . LYS A 1 95 ? 4.020 8.449 -17.208 1.00 55.06 95 LYS A N 1
ATOM 776 C CA . LYS A 1 95 ? 3.393 9.738 -17.541 1.00 55.06 95 LYS A CA 1
ATOM 777 C C . LYS A 1 95 ? 4.424 10.776 -17.996 1.00 55.06 95 LYS A C 1
ATOM 779 O O . LYS A 1 95 ? 4.112 11.592 -18.858 1.00 55.06 95 LYS A O 1
ATOM 784 N N . SER A 1 96 ? 5.639 10.746 -17.441 1.00 60.84 96 SER A N 1
ATOM 785 C CA . SER A 1 96 ? 6.752 11.592 -17.893 1.00 60.84 96 SER A CA 1
ATOM 786 C C . SER A 1 96 ? 7.297 11.138 -19.248 1.00 60.84 96 SER A C 1
ATOM 788 O O . SER A 1 96 ? 7.503 11.975 -20.119 1.00 60.84 96 SER A O 1
ATOM 790 N N . ARG A 1 97 ? 7.430 9.825 -19.477 1.00 61.44 97 ARG A N 1
ATOM 791 C CA . ARG A 1 97 ? 7.897 9.284 -20.761 1.00 61.44 97 ARG A CA 1
ATOM 792 C C . ARG A 1 97 ? 6.958 9.620 -21.923 1.00 61.44 97 ARG A C 1
ATOM 794 O O . ARG A 1 97 ? 7.434 10.030 -22.971 1.00 61.44 97 ARG A O 1
ATOM 801 N N . THR A 1 98 ? 5.639 9.532 -21.736 1.00 64.88 98 THR A N 1
ATOM 802 C CA . THR A 1 98 ? 4.672 9.950 -22.770 1.00 64.88 98 THR A CA 1
ATOM 803 C C . THR A 1 98 ? 4.748 11.452 -23.063 1.00 64.88 98 THR A C 1
ATOM 805 O O . THR A 1 98 ? 4.598 11.854 -24.209 1.00 64.88 98 THR A O 1
ATOM 808 N N . ARG A 1 99 ? 5.023 12.298 -22.057 1.00 68.25 99 ARG A N 1
ATOM 809 C CA . ARG A 1 99 ? 5.223 13.743 -22.274 1.00 68.25 99 ARG A CA 1
ATOM 810 C C . ARG A 1 99 ? 6.480 14.045 -23.086 1.00 68.25 99 ARG A C 1
ATOM 812 O O . ARG A 1 99 ? 6.409 14.903 -23.955 1.00 68.25 99 ARG A O 1
ATOM 819 N N . LEU A 1 100 ? 7.582 13.344 -22.815 1.00 69.81 100 LEU A N 1
ATOM 820 C CA . LEU A 1 100 ? 8.834 13.492 -23.563 1.00 69.81 100 LEU A CA 1
ATOM 821 C C . LEU A 1 100 ? 8.656 13.082 -25.028 1.00 69.81 100 LEU A C 1
ATOM 823 O O . LEU A 1 100 ? 8.979 13.861 -25.912 1.00 69.81 100 LEU A O 1
ATOM 827 N N . ILE A 1 101 ? 8.021 11.932 -25.278 1.00 72.75 101 ILE A N 1
ATOM 828 C CA . ILE A 1 101 ? 7.713 11.466 -26.642 1.00 72.75 101 ILE A CA 1
ATOM 829 C C . ILE A 1 101 ? 6.827 12.479 -27.382 1.00 72.75 101 ILE A C 1
ATOM 831 O O . ILE A 1 101 ? 7.063 12.783 -28.547 1.00 72.75 101 ILE A O 1
ATOM 835 N N . ASN A 1 102 ? 5.823 13.046 -26.705 1.00 74.31 102 ASN A N 1
ATOM 836 C CA . ASN A 1 102 ? 4.964 14.064 -27.310 1.00 74.31 102 ASN A CA 1
ATOM 837 C C . ASN A 1 102 ? 5.727 15.366 -27.607 1.00 74.31 102 ASN A C 1
ATOM 839 O O . ASN A 1 102 ? 5.443 16.006 -28.613 1.00 74.31 102 ASN A O 1
ATOM 843 N N . GLN A 1 103 ? 6.683 15.761 -26.761 1.00 75.19 103 GLN A N 1
ATOM 844 C CA . GLN A 1 103 ? 7.537 16.925 -27.014 1.00 75.19 103 GLN A CA 1
ATOM 845 C C . GLN A 1 103 ? 8.482 16.699 -28.195 1.00 75.19 103 GLN A C 1
ATOM 847 O O . GLN A 1 103 ? 8.589 17.581 -29.039 1.00 75.19 103 GLN A O 1
ATOM 852 N N . GLU A 1 104 ? 9.113 15.528 -28.289 1.00 79.44 104 GLU A N 1
ATOM 853 C CA . GLU A 1 104 ? 9.966 15.154 -29.426 1.00 79.44 104 GLU A CA 1
ATOM 854 C C . GLU A 1 104 ? 9.166 15.134 -30.735 1.00 79.44 104 GLU A C 1
ATOM 856 O O . GLU A 1 104 ? 9.592 15.708 -31.734 1.00 79.44 104 GLU A O 1
ATOM 861 N N . PHE A 1 105 ? 7.960 14.560 -30.716 1.00 87.25 105 PHE A N 1
ATOM 862 C CA . PHE A 1 105 ? 7.069 14.528 -31.876 1.00 87.25 105 PHE A CA 1
ATOM 863 C C . PHE A 1 105 ? 6.635 15.930 -32.330 1.00 87.25 105 PHE A C 1
ATOM 865 O O . PHE A 1 105 ? 6.663 16.228 -33.523 1.00 87.25 105 PHE A O 1
ATOM 872 N N . ILE A 1 106 ? 6.271 16.810 -31.391 1.00 85.75 106 ILE A N 1
ATOM 873 C CA . ILE A 1 106 ? 5.942 18.212 -31.694 1.00 85.75 106 ILE A CA 1
ATOM 874 C C . ILE A 1 106 ? 7.177 18.950 -32.226 1.00 85.75 106 ILE A C 1
ATOM 876 O O . ILE A 1 106 ? 7.068 19.682 -33.205 1.00 85.75 106 ILE A O 1
ATOM 880 N N . GLY A 1 107 ? 8.351 18.729 -31.628 1.00 85.56 107 GLY A N 1
ATOM 881 C CA . GLY A 1 107 ? 9.614 19.309 -32.084 1.00 85.56 107 GLY A CA 1
ATOM 882 C C . GLY A 1 107 ? 9.925 18.934 -33.531 1.00 85.56 107 GLY A C 1
ATOM 883 O O . GLY A 1 107 ? 10.225 19.811 -34.337 1.00 85.56 107 GLY A O 1
ATOM 884 N N . GLN A 1 108 ? 9.744 17.662 -33.891 1.00 86.50 108 GLN A N 1
ATOM 885 C CA . GLN A 1 108 ? 9.936 17.200 -35.264 1.00 86.50 108 GLN A CA 1
ATOM 886 C C . GLN A 1 108 ? 8.926 17.824 -36.235 1.00 86.50 108 GLN A C 1
ATOM 888 O O . GLN A 1 108 ? 9.292 18.173 -37.352 1.00 86.50 108 GLN A O 1
ATOM 893 N N . GLN A 1 109 ? 7.667 18.021 -35.826 1.00 86.44 109 GLN A N 1
ATOM 894 C CA . GLN A 1 109 ? 6.691 18.724 -36.667 1.00 86.44 109 GLN A CA 1
ATOM 895 C C . GLN A 1 109 ? 7.062 20.189 -36.901 1.00 86.44 109 GLN A C 1
ATOM 897 O O . GLN A 1 109 ? 6.872 20.686 -38.007 1.00 86.44 109 GLN A O 1
ATOM 902 N N . VAL A 1 110 ? 7.597 20.872 -35.885 1.00 84.50 110 VAL A N 1
ATOM 903 C CA . VAL A 1 110 ? 8.068 22.258 -36.013 1.00 84.50 110 VAL A CA 1
ATOM 904 C C . VAL A 1 110 ? 9.276 22.339 -36.945 1.00 84.50 110 VAL A C 1
ATOM 906 O O . VAL A 1 110 ? 9.288 23.195 -37.822 1.00 84.50 110 VAL A O 1
ATOM 909 N N . ILE A 1 111 ? 10.249 21.432 -36.810 1.00 83.81 111 ILE A N 1
ATOM 910 C CA . ILE A 1 111 ? 11.406 21.349 -37.718 1.00 83.81 111 ILE A CA 1
ATOM 911 C C . ILE A 1 111 ? 10.926 21.127 -39.154 1.00 83.81 111 ILE A C 1
ATOM 913 O O . ILE A 1 111 ? 11.212 21.939 -40.026 1.00 83.81 111 ILE A O 1
ATOM 917 N N . ASN A 1 112 ? 10.089 20.110 -39.376 1.00 85.62 112 ASN A N 1
ATOM 918 C CA . ASN A 1 112 ? 9.548 19.803 -40.699 1.00 85.62 112 ASN A CA 1
ATOM 919 C C . ASN A 1 112 ? 8.710 20.960 -41.276 1.00 85.62 112 ASN A C 1
ATOM 921 O O . ASN A 1 112 ? 8.615 21.102 -42.489 1.00 85.62 112 ASN A O 1
ATOM 925 N N . PHE A 1 113 ? 8.053 21.766 -40.435 1.00 82.38 113 PHE A N 1
ATOM 926 C CA . PHE A 1 113 ? 7.322 22.957 -40.872 1.00 82.38 113 PHE A CA 1
ATOM 927 C C . PHE A 1 113 ? 8.267 24.083 -41.306 1.00 82.38 113 PHE A C 1
ATOM 929 O O . PHE A 1 113 ? 8.009 24.722 -42.321 1.00 82.38 113 PHE A O 1
ATOM 936 N N . LEU A 1 114 ? 9.355 24.312 -40.566 1.00 75.81 114 LEU A N 1
ATOM 937 C CA . LEU A 1 114 ? 10.356 25.334 -40.887 1.00 75.81 114 LEU A CA 1
ATOM 938 C C . LEU A 1 114 ? 11.230 24.955 -42.092 1.00 75.81 114 LEU A C 1
ATOM 940 O O . LEU A 1 114 ? 11.693 25.841 -42.800 1.00 75.81 114 LEU A O 1
ATOM 944 N N . GLU A 1 115 ? 11.429 23.660 -42.342 1.00 77.38 115 GLU A N 1
ATOM 945 C CA . GLU A 1 115 ? 12.143 23.139 -43.517 1.00 77.38 115 GLU A CA 1
ATOM 946 C C . GLU A 1 115 ? 11.296 23.149 -44.801 1.00 77.38 115 GLU A C 1
ATOM 948 O O . GLU A 1 115 ? 11.835 22.976 -45.894 1.00 77.38 115 GLU A O 1
ATOM 953 N N . LYS A 1 116 ? 9.973 23.352 -44.708 1.00 76.75 116 LYS A N 1
ATOM 954 C CA . LYS A 1 116 ? 9.119 23.476 -45.896 1.00 76.75 116 LYS A CA 1
ATOM 955 C C . LYS A 1 116 ? 9.394 24.794 -46.612 1.00 76.75 116 LYS A C 1
ATOM 957 O O . LYS A 1 116 ? 9.015 25.870 -46.150 1.00 76.75 116 LYS A O 1
ATOM 962 N N . ASP A 1 117 ? 9.966 24.667 -47.801 1.00 61.28 117 ASP A N 1
ATOM 963 C CA . ASP A 1 117 ? 10.366 25.781 -48.662 1.00 61.28 117 ASP A CA 1
ATOM 964 C C . ASP A 1 117 ? 9.180 26.672 -49.095 1.00 61.28 117 ASP A C 1
ATOM 966 O O . ASP A 1 117 ? 9.335 27.870 -49.295 1.00 61.28 117 ASP A O 1
ATOM 970 N N . GLU A 1 118 ? 7.954 26.129 -49.113 1.00 65.69 118 GLU A N 1
ATOM 971 C CA . GLU A 1 118 ? 6.707 26.870 -49.389 1.00 65.69 118 GLU A CA 1
ATOM 972 C C . GLU A 1 118 ? 6.434 28.026 -48.404 1.00 65.69 118 GLU A C 1
ATOM 974 O O . GLU A 1 118 ? 5.718 28.973 -48.736 1.00 65.69 118 GLU A O 1
ATOM 979 N N . TYR A 1 119 ? 6.996 27.963 -47.191 1.00 58.47 119 TYR A N 1
ATOM 980 C CA . TYR A 1 119 ? 6.875 29.006 -46.163 1.00 58.47 119 TYR A CA 1
ATOM 981 C C . TYR A 1 119 ? 8.169 29.805 -45.971 1.00 58.47 119 TYR A C 1
ATOM 983 O O . TYR A 1 119 ? 8.188 30.786 -45.218 1.00 58.47 119 TYR A O 1
ATOM 991 N N . SER A 1 120 ? 9.239 29.416 -46.667 1.00 58.84 120 SER A N 1
ATOM 992 C CA . SER A 1 120 ? 10.482 30.167 -46.731 1.00 58.84 120 SER A CA 1
ATOM 993 C C . SER A 1 120 ? 10.231 31.423 -47.558 1.00 58.84 120 SER A C 1
ATOM 995 O O . SER A 1 120 ? 10.101 31.392 -48.781 1.00 58.84 120 SER A O 1
ATOM 997 N N . ARG A 1 121 ? 10.121 32.577 -46.893 1.00 58.38 121 ARG A N 1
ATOM 998 C CA . ARG A 1 121 ? 10.088 33.877 -47.576 1.00 58.38 121 ARG A CA 1
ATOM 999 C C . ARG A 1 121 ? 11.498 34.194 -48.066 1.00 58.38 121 ARG A C 1
ATOM 1001 O O . ARG A 1 121 ? 12.144 35.102 -47.545 1.00 58.38 121 ARG A O 1
ATOM 1008 N N . LEU A 1 122 ? 11.972 33.461 -49.070 1.00 57.22 122 LEU A N 1
ATOM 1009 C CA . LEU A 1 122 ? 13.062 33.917 -49.918 1.00 57.22 122 LEU A CA 1
ATOM 1010 C C . LEU A 1 122 ? 12.552 35.173 -50.625 1.00 57.22 122 LEU A C 1
ATOM 1012 O O . LEU A 1 122 ? 11.903 35.122 -51.667 1.00 57.22 122 LEU A O 1
ATOM 1016 N N . CYS A 1 123 ? 12.782 36.333 -50.010 1.00 52.34 123 CYS A N 1
ATOM 1017 C CA . CYS A 1 123 ? 12.639 37.597 -50.707 1.00 52.34 123 CYS A CA 1
ATOM 1018 C C . CYS A 1 123 ? 13.573 37.531 -51.924 1.00 52.34 123 CYS A C 1
ATOM 1020 O O . CYS A 1 123 ? 14.775 37.316 -51.727 1.00 52.34 123 CYS A O 1
ATOM 1022 N N . PRO A 1 124 ? 13.075 37.720 -53.157 1.00 51.28 124 PRO A N 1
ATOM 1023 C CA . PRO A 1 124 ? 13.912 37.684 -54.347 1.00 51.28 124 PRO A CA 1
ATOM 1024 C C . PRO A 1 124 ? 14.915 38.842 -54.267 1.00 51.28 124 PRO A C 1
ATOM 1026 O O . PRO A 1 124 ? 14.551 39.982 -54.545 1.00 51.28 124 PRO A O 1
ATOM 1029 N N . ARG A 1 125 ? 16.133 38.539 -53.779 1.00 49.84 125 ARG A N 1
ATOM 1030 C CA . ARG A 1 125 ? 17.391 39.327 -53.718 1.00 49.84 125 ARG A CA 1
ATOM 1031 C C . ARG A 1 125 ? 18.256 39.048 -52.483 1.00 49.84 125 ARG A C 1
ATOM 1033 O O . ARG A 1 125 ? 19.408 39.474 -52.483 1.00 49.84 125 ARG A O 1
AT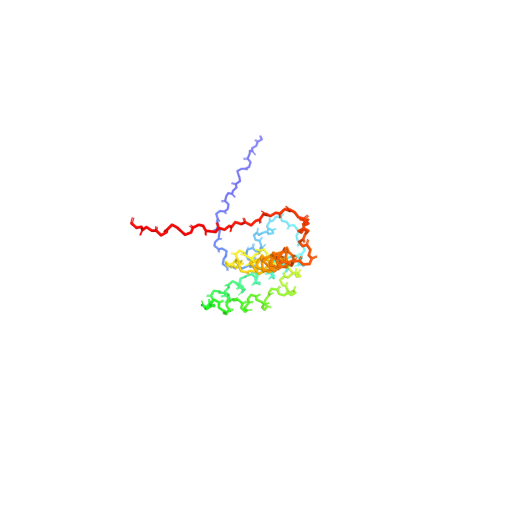OM 1040 N N . LYS A 1 126 ? 17.759 38.375 -51.438 1.00 55.22 126 LYS A N 1
ATOM 1041 C CA . LYS A 1 126 ? 18.620 37.979 -50.308 1.00 55.22 126 LYS A CA 1
ATOM 1042 C C . LYS A 1 126 ? 19.267 36.626 -50.588 1.00 55.22 126 LYS A C 1
ATOM 1044 O O . LYS A 1 126 ? 18.689 35.580 -50.319 1.00 55.22 126 LYS A O 1
ATOM 1049 N N . ASN A 1 127 ? 20.467 36.679 -51.153 1.00 57.12 127 ASN A N 1
ATOM 1050 C CA . ASN A 1 127 ? 21.348 35.531 -51.335 1.00 57.12 127 ASN A CA 1
ATOM 1051 C C . ASN A 1 127 ? 22.017 35.164 -50.000 1.00 57.12 127 ASN A C 1
ATOM 1053 O O . ASN A 1 127 ? 23.215 35.366 -49.831 1.00 57.12 127 ASN A O 1
ATOM 1057 N N . ASP A 1 128 ? 21.247 34.637 -49.050 1.00 56.84 128 ASP A N 1
ATOM 1058 C CA . ASP A 1 128 ? 21.802 34.048 -47.828 1.00 56.84 128 ASP A CA 1
ATOM 1059 C C . ASP A 1 128 ? 22.106 32.562 -48.094 1.00 56.84 128 ASP A C 1
ATOM 1061 O O . ASP A 1 128 ? 21.424 31.668 -47.600 1.00 56.84 128 ASP A O 1
ATOM 1065 N N . TYR A 1 129 ? 23.113 32.283 -48.928 1.00 62.44 129 TYR A N 1
ATOM 1066 C CA . TYR A 1 129 ? 23.686 30.941 -49.063 1.00 62.44 129 TYR A CA 1
ATOM 1067 C C . TYR A 1 129 ? 25.109 30.921 -48.503 1.00 62.44 129 TYR A C 1
ATOM 1069 O O . TYR A 1 129 ? 25.915 31.814 -48.756 1.00 62.44 129 TYR A O 1
ATOM 1077 N N . VAL A 1 130 ? 25.437 29.877 -47.742 1.00 61.91 130 VAL A N 1
ATOM 1078 C CA . VAL A 1 130 ? 26.800 29.618 -47.266 1.00 61.91 130 VAL A CA 1
ATOM 1079 C C . VAL A 1 130 ? 27.419 28.569 -48.182 1.00 61.91 130 VAL A C 1
ATOM 1081 O O . VAL A 1 130 ? 27.103 27.385 -48.082 1.00 61.91 130 VAL A O 1
ATOM 1084 N N . THR A 1 131 ? 28.309 28.977 -49.084 1.00 53.78 131 THR A N 1
ATOM 1085 C CA . THR A 1 131 ? 29.154 28.033 -49.827 1.00 53.78 131 THR A CA 1
ATOM 1086 C C . THR A 1 131 ? 30.313 27.589 -48.941 1.00 53.78 131 THR A C 1
ATOM 1088 O O . THR A 1 131 ? 31.108 28.419 -48.499 1.00 53.78 131 THR A O 1
ATOM 1091 N N . ARG A 1 132 ? 30.439 26.280 -48.687 1.00 56.31 132 ARG A N 1
ATOM 1092 C CA . ARG A 1 132 ? 31.668 25.712 -48.112 1.00 56.31 132 ARG A CA 1
ATOM 1093 C C . ARG A 1 132 ? 32.809 25.930 -49.104 1.00 56.31 132 ARG A C 1
ATOM 1095 O O . ARG A 1 132 ? 32.768 25.402 -50.210 1.00 56.31 132 ARG A O 1
ATOM 1102 N N . ILE A 1 133 ? 33.808 26.708 -48.703 1.00 56.44 133 ILE A N 1
ATOM 1103 C CA . ILE A 1 133 ? 35.050 26.874 -49.457 1.00 56.44 133 ILE A CA 1
ATOM 1104 C C . ILE A 1 133 ? 35.895 25.626 -49.190 1.00 56.44 133 ILE A C 1
ATOM 1106 O O . ILE A 1 133 ? 36.312 25.398 -48.055 1.00 56.44 133 ILE A O 1
ATOM 1110 N N . TYR A 1 134 ? 36.116 24.799 -50.209 1.00 59.12 134 TYR A N 1
ATOM 1111 C CA . TYR A 1 134 ? 37.127 23.749 -50.147 1.00 59.12 134 TYR A CA 1
ATOM 1112 C C . TYR A 1 134 ? 38.478 24.398 -50.440 1.00 59.12 134 TYR A C 1
ATOM 1114 O O . TYR A 1 134 ? 38.717 24.867 -51.549 1.00 59.12 134 TYR A O 1
ATOM 1122 N N . THR A 1 135 ? 39.346 24.474 -49.436 1.00 55.28 135 THR A N 1
ATOM 1123 C CA . THR A 1 135 ? 40.758 24.786 -49.655 1.00 55.28 135 THR A CA 1
ATOM 1124 C C . THR A 1 135 ? 41.437 23.515 -50.149 1.00 55.28 135 THR A C 1
ATOM 1126 O O . THR A 1 135 ? 41.706 22.607 -49.361 1.00 55.28 135 THR A O 1
ATOM 1129 N N . GLU A 1 136 ? 41.673 23.423 -51.453 1.00 55.28 136 GLU A N 1
ATOM 1130 C CA . GLU A 1 136 ? 42.647 22.477 -51.988 1.00 55.28 136 GLU A CA 1
ATOM 1131 C C . GLU A 1 136 ? 44.038 22.972 -51.572 1.00 55.28 136 GLU A C 1
ATOM 1133 O O . GLU A 1 136 ? 44.473 24.049 -51.976 1.00 55.28 136 GLU A O 1
ATOM 1138 N N . ASN A 1 137 ? 44.693 22.222 -50.684 1.00 51.84 137 ASN A N 1
ATOM 1139 C CA . ASN A 1 137 ? 46.086 22.458 -50.322 1.00 51.84 137 ASN A CA 1
ATOM 1140 C C . ASN A 1 137 ? 46.965 21.974 -51.485 1.00 51.84 137 ASN A C 1
ATOM 1142 O O . ASN A 1 137 ? 46.995 20.772 -51.759 1.00 51.84 137 ASN A O 1
ATOM 1146 N N . LEU A 1 138 ? 47.654 22.911 -52.138 1.00 41.50 138 LEU A N 1
ATOM 1147 C CA . LEU A 1 138 ? 48.789 22.676 -53.035 1.00 41.50 138 LEU A CA 1
ATOM 1148 C C . LEU A 1 138 ? 50.088 22.974 -52.283 1.00 41.50 138 LEU A C 1
ATOM 1150 O O . LEU A 1 138 ? 50.132 24.027 -51.606 1.00 41.50 138 LEU A O 1
#

Secondary structure (DSSP, 8-state):
---------------SHHHHHHHHTTT----HHHHHHHHHHHHHHHHHHHHHHH--SHHHHHHHHHHHTTHHHHHTTTHHHHHHHS--THHHHHHHHHHHHHHHHHHHHHHHHHT-GGG----TT-------------

Radius of gyration: 31.68 Å; chains: 1; bounding box: 66×53×95 Å

pLDDT: mean 71.24, std 14.78, range [40.31, 93.38]